Protein AF-E1Y827-F1 (afdb_monomer_lite)

Sequence (85 aa):
MCYTPVGKDRDIVLEPLRGFPAIRDFIVDKSKTRDRIAKIEARVRSKPLVQSDITAKMDPALAKKIGNLEWCCRCLKLYCRLPGY

Foldseek 3Di:
DVPDDDDPPDDDDDDAQAPFDAPDGNRGDCPVVVVVVCVVPVDPDPDDDDPCVVPDDDDVVVCVVCVVVVPPPVPCSVVSPDPPD

Structure (mmCIF, N/CA/C/O backbone):
data_AF-E1Y827-F1
#
_entry.id   AF-E1Y827-F1
#
loop_
_atom_site.group_PDB
_atom_site.id
_atom_site.type_symbol
_atom_site.label_atom_id
_atom_site.label_alt_id
_atom_site.label_comp_id
_atom_site.label_asym_id
_atom_site.label_entity_id
_atom_site.label_seq_id
_atom_site.pdbx_PDB_ins_code
_atom_site.Cartn_x
_atom_site.Cartn_y
_atom_site.Cartn_z
_atom_site.occupancy
_atom_site.B_iso_or_equiv
_atom_site.auth_seq_id
_atom_site.auth_comp_id
_atom_site.auth_asym_id
_atom_site.auth_atom_id
_atom_site.pdbx_PDB_model_num
ATOM 1 N N . MET A 1 1 ? 4.269 5.630 -9.259 1.00 71.31 1 MET A N 1
ATOM 2 C CA . MET A 1 1 ? 4.769 6.111 -10.560 1.00 71.31 1 MET A CA 1
ATOM 3 C C . MET A 1 1 ? 4.111 7.422 -10.969 1.00 71.31 1 MET A C 1
ATOM 5 O O . MET A 1 1 ? 4.841 8.321 -11.338 1.00 71.31 1 MET A O 1
ATOM 9 N N . CYS A 1 2 ? 2.791 7.590 -10.814 1.00 85.06 2 CYS A N 1
ATOM 10 C CA . CYS A 1 2 ? 2.054 8.813 -11.187 1.00 85.06 2 CYS A CA 1
ATOM 11 C C . CYS A 1 2 ? 2.511 10.142 -10.542 1.00 85.06 2 CYS A C 1
ATOM 13 O O . CYS A 1 2 ? 2.021 11.187 -10.945 1.00 85.06 2 CYS A O 1
ATOM 15 N N . TYR A 1 3 ? 3.425 10.120 -9.565 1.00 88.31 3 TYR A N 1
ATOM 16 C CA . TYR A 1 3 ? 4.006 11.324 -8.952 1.00 88.31 3 TYR A CA 1
ATOM 17 C C . TYR A 1 3 ? 5.518 11.465 -9.210 1.00 88.31 3 TYR A C 1
ATOM 19 O O . TYR A 1 3 ? 6.139 12.424 -8.764 1.00 88.31 3 TYR A O 1
ATOM 27 N N . THR A 1 4 ? 6.146 10.485 -9.868 1.00 86.38 4 THR A N 1
ATOM 28 C CA . THR A 1 4 ? 7.593 10.487 -10.102 1.00 86.38 4 THR A CA 1
ATOM 29 C C . THR A 1 4 ? 7.891 11.320 -11.351 1.00 86.38 4 THR A C 1
ATOM 31 O O . THR A 1 4 ? 7.454 10.921 -12.429 1.00 86.38 4 THR A O 1
ATOM 34 N N . PRO A 1 5 ? 8.608 12.454 -11.241 1.00 87.50 5 PRO A N 1
ATOM 35 C CA . PRO A 1 5 ? 8.915 13.290 -12.396 1.00 87.50 5 PRO A CA 1
ATOM 36 C C . PRO A 1 5 ? 9.881 12.572 -13.347 1.00 87.50 5 PRO A C 1
ATOM 38 O O . PRO A 1 5 ? 10.820 11.900 -12.909 1.00 87.50 5 PRO A O 1
ATOM 41 N N . VAL A 1 6 ? 9.655 12.737 -14.650 1.00 86.00 6 VAL A N 1
ATOM 42 C CA . VAL A 1 6 ? 10.542 12.239 -15.708 1.00 86.00 6 VAL A CA 1
ATOM 43 C C . VAL A 1 6 ? 11.531 13.351 -16.055 1.00 86.00 6 VAL A C 1
ATOM 45 O O . VAL A 1 6 ? 11.143 14.382 -16.599 1.00 86.00 6 VAL A O 1
ATOM 48 N N . GLY A 1 7 ? 12.797 13.163 -15.682 1.00 82.12 7 GLY A N 1
ATOM 49 C CA . GLY A 1 7 ? 13.891 14.060 -16.064 1.00 82.12 7 GLY A CA 1
ATOM 50 C C . GLY A 1 7 ? 14.470 13.675 -17.426 1.00 82.12 7 GLY A C 1
ATOM 51 O O . GLY A 1 7 ? 14.396 12.510 -17.805 1.00 82.12 7 GLY A O 1
ATOM 52 N N . LYS A 1 8 ? 15.050 14.642 -18.148 1.00 78.25 8 LYS A N 1
ATOM 53 C CA . LYS A 1 8 ? 15.680 14.415 -19.463 1.00 78.25 8 LYS A CA 1
ATOM 54 C C . LYS A 1 8 ? 17.113 13.873 -19.378 1.00 78.25 8 LYS A C 1
ATOM 56 O O . LYS A 1 8 ? 17.619 13.372 -20.371 1.00 78.25 8 LYS A O 1
ATOM 61 N N . ASP A 1 9 ? 17.733 13.935 -18.200 1.00 81.81 9 ASP A N 1
ATOM 62 C CA . ASP A 1 9 ? 19.183 13.740 -18.047 1.00 81.81 9 ASP A CA 1
ATOM 63 C C . ASP A 1 9 ? 19.588 12.322 -17.617 1.00 81.81 9 ASP A C 1
ATOM 65 O O . ASP A 1 9 ? 20.734 12.094 -17.232 1.00 81.81 9 ASP A O 1
ATOM 69 N N . ARG A 1 10 ? 18.656 11.360 -17.614 1.00 79.50 10 ARG A N 1
ATOM 70 C CA . ARG A 1 10 ? 18.969 9.977 -17.237 1.00 79.50 10 ARG A CA 1
ATOM 71 C C . ARG A 1 10 ? 18.047 8.957 -17.880 1.00 79.50 10 ARG A C 1
ATOM 73 O O . ARG A 1 10 ? 16.839 9.179 -17.978 1.00 79.50 10 ARG A O 1
ATOM 80 N N . ASP A 1 11 ? 18.612 7.792 -18.161 1.00 85.94 11 ASP A N 1
ATOM 81 C CA . ASP A 1 11 ? 17.835 6.598 -18.456 1.00 85.94 11 ASP A CA 1
ATOM 82 C C . ASP A 1 11 ? 17.076 6.146 -17.203 1.00 85.94 11 ASP A C 1
ATOM 84 O O . ASP A 1 11 ? 17.610 6.112 -16.088 1.00 85.94 11 ASP A O 1
ATOM 88 N N . ILE A 1 12 ? 15.793 5.827 -17.375 1.00 86.62 12 ILE A N 1
ATOM 89 C CA . ILE A 1 12 ? 14.919 5.370 -16.294 1.00 86.62 12 ILE A CA 1
ATOM 90 C C . ILE A 1 12 ? 14.637 3.887 -16.503 1.00 86.62 12 ILE A C 1
ATOM 92 O O . ILE A 1 12 ? 13.866 3.509 -17.381 1.00 86.62 12 ILE A O 1
ATOM 96 N N . VAL A 1 13 ? 15.221 3.053 -15.645 1.00 88.81 13 VAL A N 1
ATOM 97 C CA . VAL A 1 13 ? 14.895 1.627 -15.576 1.00 88.81 13 VAL A CA 1
ATOM 98 C C . VAL A 1 13 ? 13.673 1.448 -14.682 1.00 88.81 13 VAL A C 1
ATOM 100 O O . VAL A 1 13 ? 13.644 1.910 -13.538 1.00 88.81 13 VAL A O 1
ATOM 103 N N . LEU A 1 14 ? 12.646 0.794 -15.217 1.00 89.88 14 LEU A N 1
ATOM 104 C CA . LEU A 1 14 ? 11.456 0.415 -14.470 1.00 89.88 14 LEU A CA 1
ATOM 105 C C . LEU A 1 14 ? 11.544 -1.067 -14.142 1.00 89.88 14 LEU A C 1
ATOM 107 O O . LEU A 1 14 ? 11.777 -1.888 -15.024 1.00 89.88 14 LEU A O 1
ATOM 111 N N . GLU A 1 15 ? 11.305 -1.399 -12.878 1.00 90.50 15 GLU A N 1
ATOM 112 C CA . GLU A 1 15 ? 11.284 -2.773 -12.387 1.00 90.50 15 GLU A CA 1
ATOM 113 C C . GLU A 1 15 ? 9.994 -3.035 -11.600 1.00 90.50 15 GLU A C 1
ATOM 115 O O . GLU A 1 15 ? 9.393 -2.098 -11.051 1.00 90.50 15 GLU A O 1
ATOM 120 N N . PRO A 1 16 ? 9.550 -4.301 -11.518 1.00 91.81 16 PRO A N 1
ATOM 121 C CA . PRO A 1 16 ? 8.461 -4.691 -10.638 1.00 91.81 16 PRO A CA 1
ATOM 122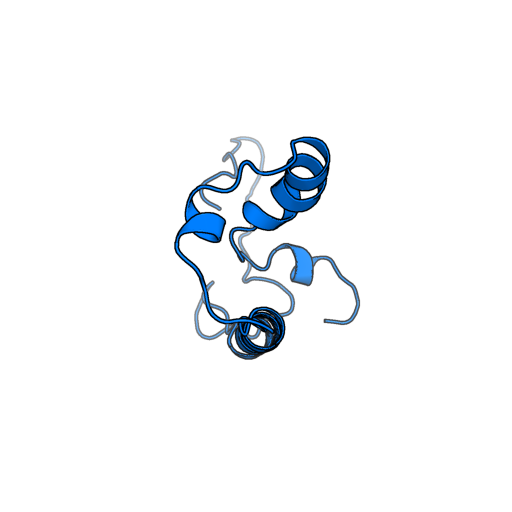 C C . PRO A 1 16 ? 8.766 -4.355 -9.175 1.00 91.81 16 PRO A C 1
ATOM 124 O O . PRO A 1 16 ? 9.907 -4.162 -8.752 1.00 91.81 16 PRO A O 1
ATOM 127 N N . LEU A 1 17 ? 7.711 -4.295 -8.370 1.00 89.75 17 LEU A N 1
ATOM 128 C CA . LEU A 1 17 ? 7.824 -3.941 -6.964 1.00 89.75 17 LEU A CA 1
ATOM 129 C C . LEU A 1 17 ? 8.624 -5.012 -6.195 1.00 89.75 17 LEU A C 1
ATOM 131 O O . LEU A 1 17 ? 8.145 -6.124 -5.989 1.00 89.75 17 LEU A O 1
ATOM 135 N N . ARG A 1 18 ? 9.834 -4.661 -5.744 1.00 88.62 18 ARG A N 1
ATOM 136 C CA . ARG 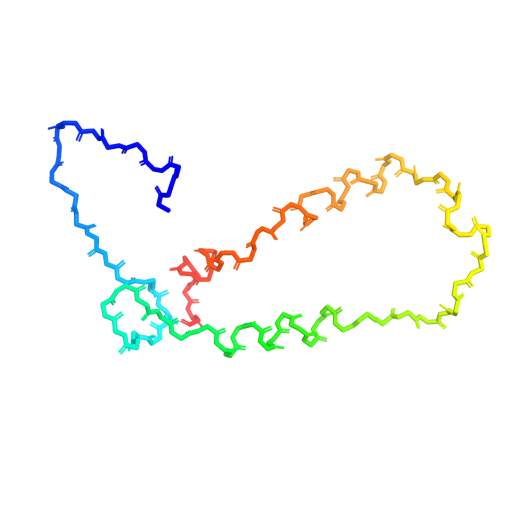A 1 18 ? 10.734 -5.566 -5.011 1.00 88.62 18 ARG A CA 1
ATOM 137 C C . ARG A 1 18 ? 10.065 -6.171 -3.766 1.00 88.62 18 ARG A C 1
ATOM 139 O O . ARG A 1 18 ? 9.367 -5.468 -3.035 1.00 88.62 18 ARG A O 1
ATOM 146 N N . GLY A 1 19 ? 10.320 -7.457 -3.519 1.00 86.94 19 GLY A N 1
ATOM 147 C CA . GLY A 1 19 ? 9.762 -8.213 -2.386 1.00 86.94 19 GLY A CA 1
ATOM 148 C C . GLY A 1 19 ? 8.372 -8.805 -2.647 1.00 86.94 19 GLY A C 1
ATOM 149 O O . GLY A 1 19 ? 7.810 -9.461 -1.777 1.00 86.94 19 GLY A O 1
ATOM 150 N N . PHE A 1 20 ? 7.812 -8.605 -3.844 1.00 90.12 20 PHE A N 1
ATOM 151 C CA . PHE A 1 20 ? 6.548 -9.210 -4.255 1.00 90.12 20 PHE A CA 1
ATOM 152 C C . PHE A 1 20 ? 6.751 -10.072 -5.509 1.00 90.12 20 PHE A C 1
ATOM 154 O O . PHE A 1 20 ? 7.474 -9.648 -6.414 1.00 90.12 20 PHE A O 1
ATOM 161 N N . PRO A 1 21 ? 6.123 -11.259 -5.601 1.00 91.81 21 PRO A N 1
ATOM 162 C CA . PRO A 1 21 ? 6.175 -12.077 -6.810 1.00 91.81 21 PRO A CA 1
ATOM 163 C C . PRO A 1 21 ? 5.573 -11.329 -8.003 1.00 91.81 21 PRO A C 1
ATOM 165 O O . PRO A 1 21 ? 4.470 -10.789 -7.898 1.00 91.81 21 PRO A O 1
ATOM 168 N N . ALA A 1 22 ? 6.266 -11.299 -9.140 1.00 93.12 22 ALA A N 1
ATOM 169 C CA . ALA A 1 22 ? 5.708 -10.760 -10.376 1.00 93.12 22 ALA A CA 1
ATOM 170 C C . ALA A 1 22 ? 4.735 -11.777 -10.993 1.00 93.12 22 ALA A C 1
ATOM 172 O O . ALA A 1 22 ? 5.091 -12.935 -11.189 1.00 93.12 22 ALA A O 1
ATOM 173 N N . ILE A 1 23 ? 3.512 -11.339 -11.290 1.00 93.88 23 ILE A N 1
ATOM 174 C CA . ILE A 1 23 ? 2.513 -12.133 -12.018 1.00 93.88 23 ILE A CA 1
ATOM 175 C C . ILE A 1 23 ? 2.730 -11.940 -13.519 1.00 93.88 23 ILE A C 1
ATOM 177 O O . ILE A 1 23 ? 2.795 -12.907 -14.273 1.00 93.88 23 ILE A O 1
ATOM 181 N N . ARG A 1 24 ? 2.829 -10.675 -13.952 1.00 93.25 24 ARG A N 1
ATOM 182 C CA . ARG A 1 24 ? 3.064 -10.293 -15.349 1.00 93.25 24 ARG A CA 1
ATOM 183 C C . ARG A 1 24 ? 3.597 -8.866 -15.426 1.00 93.25 24 ARG A C 1
ATOM 185 O O . ARG A 1 24 ? 2.971 -7.965 -14.873 1.00 93.25 24 ARG A O 1
ATOM 192 N N . ASP A 1 25 ? 4.695 -8.644 -16.141 1.00 93.00 25 ASP A N 1
ATOM 193 C CA . ASP A 1 25 ? 5.310 -7.319 -16.298 1.00 93.00 25 ASP A CA 1
ATOM 194 C C . ASP A 1 25 ? 5.515 -6.629 -14.928 1.00 93.00 25 ASP A C 1
ATOM 196 O O . ASP A 1 25 ? 6.116 -7.192 -14.014 1.00 93.00 25 ASP A O 1
ATOM 200 N N . PHE A 1 26 ? 4.952 -5.432 -14.747 1.00 91.75 26 PHE A N 1
ATOM 201 C CA . PHE A 1 26 ? 4.964 -4.663 -13.498 1.00 91.75 26 PHE A CA 1
ATOM 202 C C . PHE A 1 26 ? 3.830 -5.022 -12.520 1.00 91.75 26 PHE A C 1
ATOM 204 O O . PHE A 1 26 ? 3.688 -4.385 -11.471 1.00 91.75 26 PHE A O 1
ATOM 211 N N . ILE A 1 27 ? 2.998 -6.013 -12.849 1.00 93.56 27 ILE A N 1
ATOM 212 C CA . ILE A 1 27 ? 1.917 -6.505 -11.993 1.00 93.56 27 ILE A CA 1
ATOM 213 C C . ILE A 1 27 ? 2.506 -7.520 -11.018 1.00 93.56 27 ILE A C 1
ATOM 215 O O . ILE A 1 27 ? 3.001 -8.572 -11.419 1.00 93.56 27 ILE A O 1
ATOM 219 N N . VAL A 1 28 ? 2.411 -7.210 -9.727 1.00 93.75 28 VAL A N 1
ATOM 220 C CA . VAL A 1 28 ? 2.898 -8.065 -8.640 1.00 93.75 28 VAL A CA 1
ATOM 221 C C . VAL A 1 28 ? 1.752 -8.597 -7.788 1.00 93.75 28 VAL A C 1
ATOM 223 O O . VAL A 1 28 ? 0.741 -7.914 -7.597 1.00 93.75 28 VAL A O 1
ATOM 226 N N . ASP A 1 29 ? 1.934 -9.786 -7.226 1.00 93.94 29 ASP A N 1
ATOM 227 C CA . ASP A 1 29 ? 1.019 -10.346 -6.242 1.00 93.94 29 ASP A CA 1
ATOM 228 C C . ASP A 1 29 ? 1.196 -9.650 -4.887 1.00 93.94 29 ASP A C 1
ATOM 230 O O . ASP A 1 29 ? 2.281 -9.631 -4.312 1.00 93.94 29 ASP A O 1
ATOM 234 N N . LYS A 1 30 ? 0.107 -9.080 -4.364 1.00 91.69 30 LYS A N 1
ATOM 235 C CA . LYS A 1 30 ? 0.051 -8.380 -3.070 1.00 91.69 30 LYS A CA 1
ATOM 236 C C . LYS A 1 30 ? -0.867 -9.066 -2.058 1.00 91.69 30 LYS A C 1
ATOM 238 O O . LYS A 1 30 ? -1.061 -8.513 -0.973 1.00 91.69 30 LYS A O 1
ATOM 243 N N . SER A 1 31 ? -1.441 -10.218 -2.406 1.00 91.88 31 SER A N 1
ATOM 244 C CA . SER A 1 31 ? -2.447 -10.949 -1.623 1.00 91.88 31 SER A CA 1
ATOM 245 C C . SER A 1 31 ? -2.022 -11.113 -0.161 1.00 91.88 31 SER A C 1
ATOM 247 O O . SER A 1 31 ? -2.632 -10.533 0.733 1.00 91.88 31 SER A O 1
ATOM 249 N N . LYS A 1 32 ? 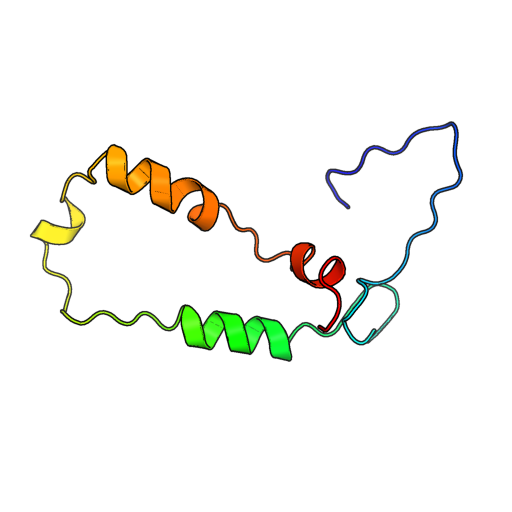-0.870 -11.750 0.072 1.00 89.19 32 LYS A N 1
ATOM 250 C CA . LYS A 1 32 ? -0.301 -12.018 1.402 1.00 89.19 32 LYS A CA 1
ATOM 251 C C . LYS A 1 32 ? -0.226 -10.782 2.304 1.00 89.19 32 LYS A C 1
ATOM 253 O O . LYS A 1 32 ? -0.597 -10.838 3.477 1.00 89.19 32 LYS A O 1
ATOM 258 N N . THR A 1 33 ? 0.283 -9.665 1.789 1.00 88.94 33 THR A N 1
ATOM 259 C CA . THR A 1 33 ? 0.447 -8.438 2.588 1.00 88.94 33 THR A CA 1
ATOM 260 C C . THR A 1 33 ? -0.886 -7.734 2.796 1.00 88.94 33 THR A C 1
ATOM 262 O O . THR A 1 33 ? -1.150 -7.224 3.885 1.00 88.94 33 THR A O 1
ATOM 265 N N . ARG A 1 34 ? -1.757 -7.747 1.785 1.00 88.00 34 ARG A N 1
ATOM 266 C CA . ARG A 1 34 ? -3.106 -7.196 1.895 1.00 88.00 34 ARG A CA 1
ATOM 267 C C . ARG A 1 34 ? -3.939 -7.958 2.926 1.00 88.00 34 ARG A C 1
ATOM 269 O O . ARG A 1 34 ? -4.620 -7.315 3.717 1.00 88.00 34 ARG A O 1
ATOM 276 N N . ASP A 1 35 ? -3.805 -9.278 2.997 1.00 89.50 35 ASP A N 1
ATOM 277 C CA . ASP A 1 35 ? -4.491 -10.111 3.988 1.00 89.50 35 ASP A CA 1
ATOM 278 C C . ASP A 1 35 ? -3.983 -9.850 5.409 1.00 89.50 35 ASP A C 1
ATOM 280 O O . ASP A 1 35 ? -4.769 -9.796 6.353 1.00 89.50 35 ASP A O 1
AT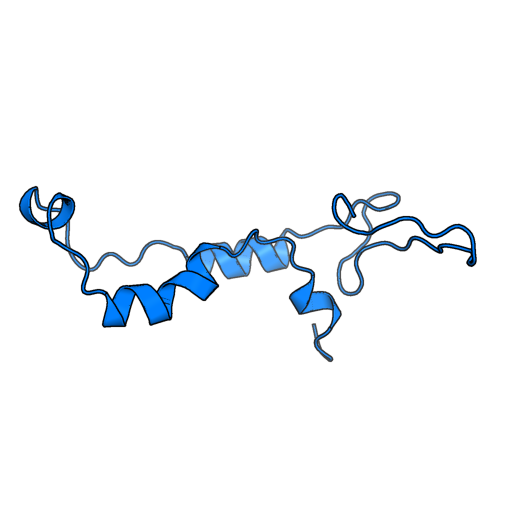OM 284 N N . ARG A 1 36 ? -2.673 -9.625 5.582 1.00 87.19 36 ARG A N 1
ATOM 285 C CA . ARG A 1 36 ? -2.106 -9.211 6.879 1.00 87.19 36 ARG A CA 1
ATOM 286 C C . ARG A 1 36 ? -2.679 -7.876 7.343 1.00 87.19 36 ARG A C 1
ATOM 288 O O . ARG A 1 36 ? -3.091 -7.768 8.493 1.00 87.19 36 ARG A O 1
ATOM 295 N N . ILE A 1 37 ? -2.737 -6.885 6.452 1.00 86.25 37 ILE A N 1
ATOM 296 C CA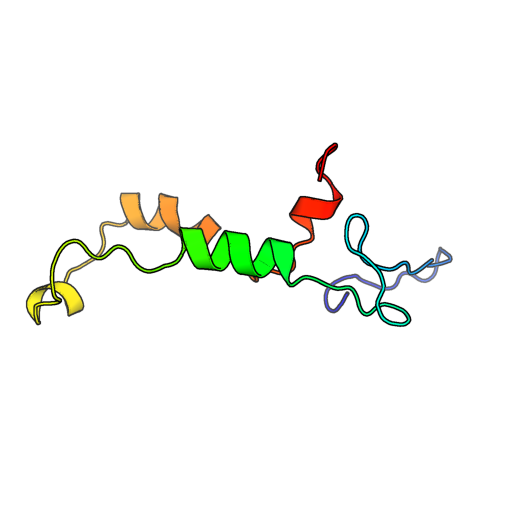 . ILE A 1 37 ? -3.338 -5.581 6.759 1.00 86.25 37 ILE A CA 1
ATOM 297 C C . ILE A 1 37 ? -4.822 -5.753 7.086 1.00 86.25 37 ILE A C 1
ATOM 299 O O . ILE A 1 37 ? -5.275 -5.234 8.098 1.00 86.25 37 ILE A O 1
ATOM 303 N N . ALA A 1 38 ? -5.561 -6.535 6.296 1.00 86.12 38 ALA A N 1
ATOM 304 C CA . ALA A 1 38 ? -6.980 -6.790 6.528 1.00 86.12 38 ALA A CA 1
ATOM 305 C C . ALA A 1 38 ? -7.249 -7.451 7.889 1.00 86.12 38 ALA A C 1
ATOM 307 O O . ALA A 1 38 ? -8.234 -7.116 8.534 1.00 86.12 38 ALA A O 1
ATOM 308 N N . LYS A 1 39 ? -6.366 -8.341 8.362 1.00 85.44 39 LYS A N 1
ATOM 309 C CA . LYS A 1 39 ? -6.468 -8.933 9.708 1.00 85.44 39 LYS A CA 1
ATOM 310 C C . LYS A 1 39 ? -6.272 -7.912 10.829 1.00 85.44 39 LYS A C 1
ATOM 312 O O . LYS A 1 39 ? -6.940 -8.015 11.848 1.00 85.44 39 LYS A O 1
ATOM 317 N N . ILE A 1 40 ? -5.373 -6.943 10.653 1.00 82.75 40 ILE A N 1
ATOM 318 C CA . ILE A 1 40 ? -5.113 -5.886 11.648 1.00 82.75 40 ILE A CA 1
ATOM 319 C C . ILE A 1 40 ? -6.232 -4.839 11.626 1.00 82.75 40 ILE A C 1
ATOM 321 O O . ILE A 1 40 ? -6.676 -4.369 12.668 1.00 82.75 40 ILE A O 1
ATOM 325 N N . GLU A 1 41 ? -6.693 -4.477 10.430 1.00 73.62 41 GLU A N 1
ATOM 326 C CA . GLU A 1 41 ? -7.765 -3.505 10.218 1.00 73.62 41 GLU A CA 1
ATOM 327 C C . GLU A 1 41 ? -9.166 -4.085 10.397 1.00 73.62 41 GLU A C 1
ATOM 329 O O . GLU A 1 41 ? -10.139 -3.327 10.331 1.00 73.62 41 GLU A O 1
ATOM 334 N N . ALA A 1 42 ? -9.291 -5.402 10.598 1.00 73.38 42 ALA A N 1
ATOM 335 C CA . ALA A 1 42 ? -10.544 -6.030 10.981 1.00 73.38 42 ALA A CA 1
ATOM 336 C C . ALA A 1 42 ? -11.066 -5.250 12.185 1.00 73.38 42 ALA A C 1
ATOM 338 O O . ALA A 1 42 ? -10.465 -5.287 13.254 1.00 73.38 42 ALA A O 1
ATOM 339 N N . ARG A 1 43 ? -12.104 -4.434 11.959 1.00 61.19 43 ARG A N 1
ATOM 340 C CA . ARG A 1 43 ? -12.541 -3.398 12.896 1.00 61.19 43 ARG A CA 1
ATOM 341 C C . ARG A 1 43 ? -12.907 -4.056 14.219 1.00 61.19 43 ARG A C 1
ATOM 343 O O . ARG A 1 43 ? -14.035 -4.508 14.393 1.00 61.19 43 ARG A O 1
ATOM 350 N N . VAL A 1 44 ? -11.970 -4.072 15.163 1.00 60.56 44 VAL A N 1
ATOM 351 C CA . VAL A 1 44 ? -12.238 -4.482 16.536 1.00 60.56 44 VAL A CA 1
ATOM 352 C C . VAL A 1 44 ? -12.953 -3.315 17.196 1.00 60.56 44 VAL A C 1
ATOM 354 O O . VAL A 1 44 ? -12.348 -2.447 17.822 1.00 60.56 44 VAL A O 1
ATOM 357 N N . ARG A 1 45 ? -14.268 -3.242 16.991 1.00 61.69 45 ARG A N 1
ATOM 358 C CA . ARG A 1 45 ? -15.124 -2.391 17.808 1.00 61.69 45 ARG A CA 1
ATOM 359 C C . ARG A 1 45 ? -15.591 -3.198 19.001 1.00 61.69 45 ARG A C 1
ATOM 361 O O . ARG A 1 45 ? -16.375 -4.125 18.857 1.00 61.69 45 ARG A O 1
ATOM 368 N N . SER A 1 46 ? -15.119 -2.812 20.179 1.00 64.56 46 SER A N 1
ATOM 369 C CA . SER A 1 46 ? -15.554 -3.401 21.445 1.00 64.56 46 SER A CA 1
ATOM 370 C C . SER A 1 46 ? -16.990 -3.018 21.821 1.00 64.56 46 SER A C 1
ATOM 372 O O . SER A 1 46 ? -17.583 -3.679 22.667 1.00 64.56 46 SER A O 1
ATOM 374 N N . LYS A 1 47 ? -17.558 -1.964 21.213 1.00 75.81 47 LYS A N 1
ATOM 375 C CA . LYS A 1 47 ? -18.909 -1.467 21.504 1.00 75.81 47 LYS A CA 1
ATOM 376 C C . LYS A 1 47 ? -19.675 -1.099 20.221 1.00 75.81 47 LYS A C 1
ATOM 378 O O . LYS A 1 47 ? -19.053 -0.595 19.278 1.00 75.81 47 LYS A O 1
ATOM 383 N N . PRO A 1 48 ? -20.999 -1.337 20.176 1.00 78.06 48 PRO A N 1
ATOM 384 C CA . PRO A 1 48 ? -21.860 -0.858 19.098 1.00 78.06 48 PRO A CA 1
ATOM 385 C C . PRO A 1 48 ? -21.912 0.676 19.079 1.00 78.06 48 PRO A C 1
ATOM 387 O O . PRO A 1 48 ? -21.747 1.321 20.111 1.00 78.06 48 PRO A O 1
ATOM 390 N N . LEU A 1 49 ? -22.120 1.250 17.891 1.00 76.81 49 LEU A N 1
ATOM 391 C CA . LEU A 1 49 ? -22.228 2.697 17.703 1.00 76.81 49 LEU A CA 1
ATOM 392 C C . LEU A 1 49 ? -23.513 3.242 18.316 1.00 76.81 49 LEU A C 1
ATOM 394 O O . LEU A 1 49 ? -24.595 2.747 18.005 1.00 76.81 49 LEU A O 1
ATOM 398 N N . VAL A 1 50 ? -23.393 4.320 19.085 1.00 83.19 50 VAL A N 1
ATOM 399 C CA . VAL A 1 50 ? -24.531 5.138 19.510 1.00 83.19 50 VAL A CA 1
ATOM 400 C C . VAL A 1 50 ? -24.490 6.466 18.749 1.00 83.19 50 VAL A C 1
ATOM 402 O O . VAL A 1 50 ? -23.421 6.937 18.362 1.00 83.19 50 VAL A O 1
ATOM 405 N N . GLN A 1 51 ? -25.646 7.093 18.516 1.00 78.69 51 GLN A N 1
ATOM 406 C CA . GLN A 1 51 ? -25.747 8.340 17.741 1.00 78.69 51 GLN A CA 1
ATOM 407 C C . GLN A 1 51 ? -24.827 9.457 18.272 1.00 78.69 51 GLN A C 1
ATOM 409 O O . GLN A 1 51 ? -24.281 10.234 17.491 1.00 78.69 51 GLN A O 1
ATOM 414 N N . SER A 1 52 ? -24.600 9.498 19.588 1.00 77.62 52 SER A N 1
ATOM 415 C CA . SER A 1 52 ? -23.689 10.437 20.251 1.00 77.62 52 SER A CA 1
ATOM 416 C C . SER A 1 52 ? -22.232 10.310 19.799 1.00 77.62 52 SER A C 1
ATOM 418 O O . SER A 1 52 ? -21.525 11.315 19.756 1.00 77.62 52 SER A O 1
ATOM 420 N N . ASP A 1 53 ? -21.790 9.107 19.420 1.00 74.81 53 ASP A N 1
ATOM 421 C CA . ASP A 1 53 ? -20.411 8.837 18.994 1.00 74.81 53 ASP A CA 1
ATOM 422 C C . ASP A 1 53 ? -20.123 9.376 17.588 1.00 74.81 53 ASP A C 1
ATOM 424 O O . ASP A 1 53 ? -18.972 9.638 17.245 1.00 74.81 53 ASP A O 1
ATOM 428 N N . ILE A 1 54 ? -21.163 9.550 16.765 1.00 74.94 54 ILE A N 1
ATOM 429 C CA . ILE A 1 54 ? -21.047 10.059 15.390 1.00 74.94 54 ILE A CA 1
ATOM 430 C C . ILE A 1 54 ? -20.777 11.567 15.401 1.00 74.94 54 ILE A C 1
ATOM 432 O O . ILE A 1 54 ? -20.009 12.075 14.590 1.00 74.94 54 ILE A O 1
ATOM 436 N N . THR A 1 55 ? -21.395 12.282 16.340 1.00 79.00 55 THR A N 1
ATOM 437 C CA . THR A 1 55 ? -21.254 13.735 16.517 1.00 79.00 55 THR A CA 1
ATOM 438 C C . THR A 1 55 ? -20.138 14.135 17.480 1.00 79.00 55 THR A C 1
ATOM 440 O O . THR A 1 55 ? -19.922 15.329 17.702 1.00 79.00 55 THR A O 1
ATOM 443 N N . ALA A 1 56 ? -19.440 13.170 18.084 1.00 78.94 56 ALA A N 1
ATOM 444 C CA . ALA A 1 56 ? -18.384 13.449 19.045 1.00 78.94 56 ALA A CA 1
ATOM 445 C C . ALA A 1 56 ? -17.248 14.248 18.385 1.00 78.94 56 ALA A C 1
ATOM 447 O O . ALA A 1 56 ? -16.695 13.854 17.357 1.00 78.94 56 ALA A O 1
ATOM 448 N N . LYS A 1 57 ? -16.880 15.383 18.990 1.00 79.19 57 LYS A N 1
ATOM 449 C CA . LYS A 1 57 ? -15.716 16.157 18.551 1.00 79.19 57 LYS A CA 1
ATOM 450 C C . LYS A 1 57 ? -14.452 15.357 18.849 1.00 79.19 57 LYS A C 1
ATOM 452 O O . LYS A 1 57 ? -14.217 14.969 19.991 1.00 79.19 57 LYS A O 1
ATOM 457 N N . MET A 1 58 ? -13.638 15.133 17.824 1.00 79.50 58 MET A N 1
ATOM 458 C CA . MET A 1 58 ? -12.343 14.489 17.992 1.00 79.50 58 MET A CA 1
ATOM 459 C C . MET A 1 58 ? -11.356 15.462 18.640 1.00 79.50 58 MET A C 1
ATOM 461 O O . MET A 1 58 ? -11.258 16.617 18.227 1.00 79.50 58 MET A O 1
ATOM 465 N N . ASP A 1 59 ? -10.619 14.996 19.647 1.00 87.19 59 ASP A N 1
ATOM 466 C CA . ASP A 1 59 ? -9.545 15.779 20.257 1.00 87.19 59 ASP A CA 1
ATOM 467 C C . ASP A 1 59 ? -8.445 16.055 19.207 1.00 87.19 59 ASP A C 1
ATOM 469 O O . ASP A 1 59 ? -7.896 15.102 18.633 1.00 87.19 59 ASP A O 1
ATOM 473 N N . PRO A 1 60 ? -8.089 17.327 18.944 1.00 84.31 60 PRO A N 1
ATOM 474 C CA . PRO A 1 60 ? -7.054 17.681 17.976 1.00 84.31 60 PRO A CA 1
ATOM 475 C C . PRO A 1 60 ? -5.682 17.065 18.295 1.00 84.31 60 PRO A C 1
ATOM 477 O O . PRO A 1 60 ? -4.919 16.760 17.373 1.00 84.31 60 PRO A O 1
ATOM 480 N N . ALA A 1 61 ? -5.359 16.825 19.571 1.00 85.94 61 ALA A N 1
ATOM 481 C CA . ALA A 1 61 ? -4.105 16.178 19.953 1.00 85.94 61 ALA A CA 1
ATOM 482 C C . ALA A 1 61 ? -4.065 14.698 19.529 1.00 85.94 61 ALA A C 1
ATOM 484 O O . ALA A 1 61 ? -3.016 14.197 19.108 1.00 85.94 61 ALA A O 1
ATOM 485 N N . LEU A 1 62 ? -5.206 14.002 19.590 1.00 83.75 62 LEU A N 1
ATOM 486 C CA . LEU A 1 62 ? -5.357 12.626 19.106 1.00 83.75 62 LEU A CA 1
ATOM 487 C C . LEU A 1 62 ? -5.423 12.567 17.577 1.00 83.75 62 LEU A C 1
ATOM 489 O O . LEU A 1 62 ? -4.774 11.709 16.975 1.00 83.75 62 LEU A O 1
ATOM 493 N N . ALA A 1 63 ? -6.125 13.508 16.943 1.00 83.94 63 ALA A N 1
ATOM 494 C CA . ALA A 1 63 ? -6.198 13.607 15.486 1.00 83.94 63 ALA A CA 1
ATOM 495 C C . ALA A 1 63 ? -4.802 13.741 14.857 1.00 83.94 63 ALA A C 1
ATOM 497 O O . ALA A 1 63 ? -4.477 13.038 13.901 1.00 83.94 63 ALA A O 1
ATOM 498 N N . LYS A 1 64 ? -3.918 14.554 15.456 1.00 86.19 64 LYS A N 1
ATOM 499 C CA . LYS A 1 64 ? -2.531 14.706 14.988 1.00 86.19 64 LYS A CA 1
ATOM 500 C C . LYS A 1 64 ? -1.739 13.393 15.012 1.00 86.19 64 LYS A C 1
ATOM 502 O O . LYS A 1 64 ? -0.907 13.172 14.136 1.00 86.19 64 LYS A O 1
ATOM 507 N N . LYS A 1 65 ? -1.983 12.518 15.995 1.00 85.00 65 LYS A N 1
ATOM 508 C CA . LYS A 1 65 ? -1.301 11.214 16.092 1.00 85.00 65 LYS A CA 1
ATOM 509 C C . LYS A 1 65 ? -1.760 10.246 15.001 1.00 85.00 65 LYS A C 1
ATOM 511 O O . LYS A 1 65 ? -0.943 9.490 14.484 1.00 85.00 65 LYS A O 1
ATOM 516 N N . ILE A 1 66 ? -3.046 10.274 14.655 1.00 85.06 66 ILE A N 1
ATOM 517 C CA . ILE A 1 66 ? -3.653 9.335 13.700 1.00 85.06 66 ILE A CA 1
ATOM 518 C C . ILE A 1 66 ? -3.505 9.813 12.254 1.00 85.06 66 ILE A C 1
ATOM 520 O O . ILE A 1 66 ? -3.387 8.976 11.363 1.00 85.06 66 ILE A O 1
ATOM 524 N N . GLY A 1 67 ? -3.432 11.127 12.016 1.00 83.00 67 GLY A N 1
ATOM 525 C CA . GLY A 1 67 ? -3.447 11.697 10.667 1.00 83.00 67 GLY A CA 1
ATOM 526 C C . GLY A 1 67 ? -2.427 11.060 9.720 1.00 83.00 67 GLY A C 1
ATOM 527 O O . GLY A 1 67 ? -2.768 10.687 8.605 1.00 83.00 67 GLY A O 1
ATOM 528 N N . ASN A 1 68 ? -1.197 10.811 10.175 1.00 81.38 68 ASN A N 1
ATOM 529 C CA . ASN A 1 68 ? -0.175 10.175 9.333 1.00 81.38 68 ASN A CA 1
ATOM 530 C C . ASN A 1 68 ? -0.519 8.733 8.913 1.00 81.38 68 ASN A C 1
ATOM 532 O O . ASN A 1 68 ? -0.080 8.291 7.852 1.00 81.38 68 ASN A O 1
ATOM 536 N N . LEU A 1 69 ? -1.274 7.991 9.731 1.00 82.00 69 LEU A N 1
ATOM 537 C CA . LEU A 1 69 ? -1.739 6.645 9.386 1.00 82.00 69 LEU A CA 1
ATOM 538 C C . LEU A 1 69 ? -2.972 6.677 8.479 1.00 82.00 69 LEU A C 1
ATOM 540 O O . LEU A 1 69 ? -3.093 5.828 7.598 1.00 82.00 69 LEU A O 1
ATOM 544 N N . GLU A 1 70 ? -3.864 7.647 8.676 1.00 81.94 70 GLU A N 1
ATOM 545 C CA . GLU A 1 70 ? -5.110 7.782 7.913 1.00 81.94 70 GLU A CA 1
ATOM 546 C C . GLU A 1 70 ? -4.855 7.973 6.411 1.00 81.94 70 GLU A C 1
ATOM 548 O O . GLU A 1 70 ? -5.529 7.370 5.578 1.00 81.94 70 GLU A O 1
ATOM 553 N N . TRP A 1 71 ? -3.810 8.724 6.056 1.00 83.88 71 TRP A N 1
ATOM 554 C CA . TRP A 1 71 ? -3.431 8.989 4.664 1.00 83.88 71 TRP A CA 1
ATOM 555 C C . TRP A 1 71 ? -2.645 7.852 3.989 1.00 83.88 71 TRP A C 1
ATOM 557 O O . TRP A 1 71 ? -2.126 8.015 2.882 1.00 83.88 71 TRP A O 1
ATOM 567 N N . CYS A 1 72 ? -2.524 6.680 4.619 1.00 85.12 72 CYS A N 1
ATOM 568 C CA . CYS A 1 72 ? -1.818 5.553 4.021 1.00 85.12 72 CYS A CA 1
ATOM 569 C C . CYS A 1 72 ? -2.581 4.985 2.806 1.00 85.12 72 CYS A C 1
ATOM 571 O O . CYS A 1 72 ? -3.524 4.209 2.941 1.00 85.12 72 CYS A O 1
ATOM 573 N N . CYS A 1 73 ? -2.096 5.270 1.591 1.00 84.38 73 CYS A N 1
ATOM 574 C CA . CYS A 1 73 ? -2.676 4.766 0.334 1.00 84.38 73 CYS A CA 1
ATOM 575 C C . CYS A 1 73 ? -2.422 3.269 0.051 1.00 84.38 73 CYS A C 1
ATOM 577 O O . CYS A 1 73 ? -2.648 2.811 -1.069 1.00 84.38 73 CYS A O 1
ATOM 579 N N . ARG A 1 74 ? -1.875 2.504 1.011 1.00 85.88 74 ARG A N 1
ATOM 580 C CA . ARG A 1 74 ? -1.601 1.050 0.905 1.00 85.88 74 ARG A CA 1
ATOM 581 C C . ARG A 1 74 ? -0.852 0.637 -0.367 1.00 85.88 74 ARG A C 1
ATOM 583 O O . ARG A 1 74 ? -1.005 -0.469 -0.878 1.00 85.88 74 ARG A O 1
ATOM 590 N N . CYS A 1 75 ? 0.014 1.513 -0.870 1.00 87.31 75 CYS A N 1
ATOM 591 C CA . CYS A 1 75 ? 0.787 1.258 -2.083 1.00 87.31 75 CYS A CA 1
ATOM 592 C C . CYS A 1 75 ? 1.878 0.185 -1.893 1.00 87.31 75 CYS A C 1
ATOM 594 O O . CYS A 1 75 ? 2.436 -0.294 -2.878 1.00 87.31 75 CYS A O 1
ATOM 596 N N . LEU A 1 76 ? 2.155 -0.197 -0.637 1.00 86.69 76 LEU A N 1
ATOM 597 C CA . LEU A 1 76 ? 3.146 -1.186 -0.189 1.00 86.69 76 LEU A CA 1
ATOM 598 C C . LEU A 1 76 ? 4.608 -0.855 -0.523 1.00 86.69 76 LEU A C 1
ATOM 600 O O . LEU A 1 76 ? 5.488 -1.674 -0.290 1.00 86.69 76 LEU A O 1
ATOM 604 N N . LYS A 1 77 ? 4.900 0.376 -0.959 1.00 85.44 77 LYS A N 1
ATOM 605 C CA . LYS A 1 77 ? 6.270 0.839 -1.239 1.00 85.44 77 LYS A CA 1
ATOM 606 C C . LYS A 1 77 ? 7.201 0.743 -0.021 1.00 85.44 77 LYS A C 1
ATOM 608 O O . LYS A 1 77 ? 8.398 0.538 -0.185 1.00 85.44 77 LYS A O 1
ATOM 613 N N . LEU A 1 78 ? 6.657 0.881 1.193 1.00 83.12 78 LEU A N 1
ATOM 614 C CA . LEU A 1 78 ? 7.419 0.742 2.438 1.00 83.12 78 LEU A CA 1
ATOM 615 C C . LEU A 1 78 ? 8.016 -0.665 2.599 1.00 83.12 78 LEU A C 1
ATOM 617 O O . LEU A 1 78 ? 9.160 -0.786 3.023 1.00 83.12 78 LEU A O 1
ATOM 621 N N . TYR A 1 79 ? 7.276 -1.708 2.211 1.00 83.12 79 TYR A N 1
ATOM 622 C CA . TYR A 1 79 ? 7.716 -3.099 2.349 1.00 83.12 79 TYR A CA 1
ATOM 623 C C . TYR A 1 79 ? 8.944 -3.403 1.489 1.00 83.12 79 TYR A C 1
ATOM 625 O O . TYR A 1 79 ? 9.816 -4.147 1.910 1.00 83.12 79 TYR A O 1
ATOM 633 N N . CYS A 1 80 ? 9.081 -2.740 0.342 1.00 79.00 80 CYS A N 1
ATOM 634 C CA . CYS A 1 80 ? 10.218 -2.917 -0.564 1.00 79.00 80 CYS A CA 1
ATOM 635 C C . CYS A 1 80 ? 11.551 -2.422 -0.000 1.00 79.00 80 CYS A C 1
ATOM 637 O O . CYS A 1 80 ? 12.605 -2.757 -0.538 1.00 79.00 80 CYS A O 1
ATOM 639 N N . ARG A 1 81 ? 11.509 -1.556 1.019 1.00 77.62 81 ARG A N 1
ATOM 640 C CA . ARG A 1 81 ? 12.700 -0.945 1.622 1.00 77.62 81 ARG A CA 1
ATOM 641 C C . ARG A 1 81 ? 13.172 -1.691 2.872 1.00 77.62 81 ARG A C 1
ATOM 643 O O . ARG A 1 81 ? 14.279 -1.429 3.332 1.00 77.62 81 ARG A O 1
ATOM 650 N N . LEU A 1 82 ? 12.354 -2.584 3.427 1.00 7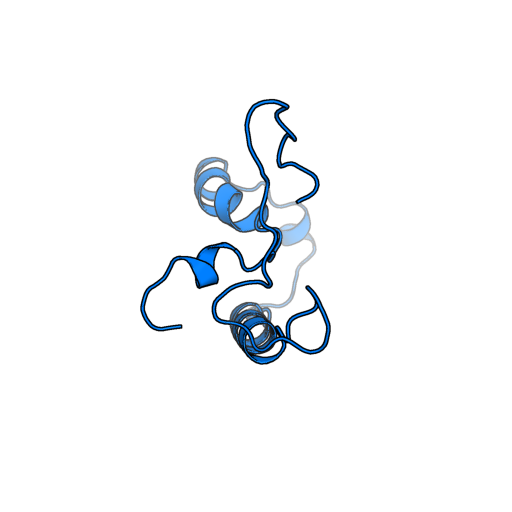6.25 82 LEU A N 1
ATOM 651 C CA . LEU A 1 82 ? 12.674 -3.305 4.656 1.00 76.25 82 LEU A CA 1
ATOM 652 C C . LEU A 1 82 ? 13.460 -4.587 4.332 1.00 76.25 82 LEU A C 1
ATOM 654 O O . LEU A 1 82 ? 12.981 -5.398 3.540 1.00 76.25 82 LEU A O 1
ATOM 658 N N . PRO A 1 83 ? 14.647 -4.801 4.930 1.00 54.62 83 PRO A N 1
ATOM 659 C CA . PRO A 1 83 ? 15.352 -6.070 4.801 1.00 54.62 83 PRO A CA 1
ATOM 660 C C . PRO A 1 83 ? 14.581 -7.153 5.572 1.00 54.62 83 PRO A C 1
ATOM 662 O O . PRO A 1 83 ? 14.380 -7.023 6.778 1.00 54.62 83 PRO A O 1
ATOM 665 N N . GLY A 1 84 ? 14.134 -8.208 4.885 1.00 61.66 84 GLY A N 1
ATOM 666 C CA . GLY A 1 84 ? 13.495 -9.376 5.515 1.00 61.66 84 GLY A CA 1
ATOM 667 C C . GLY A 1 84 ? 11.995 -9.560 5.256 1.00 61.66 84 GLY A C 1
ATOM 668 O O . GLY A 1 84 ? 11.368 -10.356 5.956 1.00 61.66 84 GLY A O 1
ATOM 669 N N . TYR A 1 85 ? 11.423 -8.852 4.278 1.00 52.59 85 TYR A N 1
ATOM 670 C CA . TYR A 1 85 ? 10.079 -9.124 3.752 1.00 52.59 85 TYR A CA 1
ATOM 671 C C . TYR A 1 85 ? 10.109 -9.814 2.391 1.00 52.59 85 TYR A C 1
ATOM 673 O O . TYR A 1 85 ? 10.972 -9.436 1.567 1.00 52.59 85 TYR A O 1
#

pLDDT: mean 82.68, std 8.79, range [52.59, 93.94]

Organism: NCBI:txid201089

Secondary structure (DSSP, 8-state):
-TTS---SSS-------TTS-EEETTEE--HHHHHHHHHHHS---SS---HHHHSPPPPHHHHHHHHHHHT-----TTGGGSTT-

Radius of gyration: 18.97 Å; chains: 1; bounding box: 45×30×41 Å